Protein AF-0000000084584103 (afdb_homodimer)

Structure (mmCIF, N/CA/C/O backbone):
data_AF-0000000084584103-model_v1
#
loop_
_entity.id
_entity.type
_entity.pdbx_description
1 polymer 'YCII-related domain-containing protein'
#
loop_
_atom_site.group_PDB
_atom_site.id
_atom_site.type_symbol
_atom_site.label_atom_id
_atom_site.label_alt_id
_atom_site.label_comp_id
_atom_site.label_asym_id
_atom_site.label_entity_id
_atom_site.label_seq_id
_atom_site.pdbx_PDB_ins_code
_atom_site.Cartn_x
_atom_site.Cartn_y
_atom_site.Cartn_z
_atom_site.occupancy
_atom_site.B_iso_or_equiv
_atom_site.auth_seq_id
_atom_site.auth_comp_id
_atom_site.auth_asym_id
_atom_site.auth_atom_id
_atom_site.pdbx_PDB_model_num
ATOM 1 N N . MET A 1 1 ? -16.125 -0.244 -9.922 1 94.19 1 MET A N 1
ATOM 2 C CA . MET A 1 1 ? -14.789 -0.778 -9.703 1 94.19 1 MET A CA 1
ATOM 3 C C . MET A 1 1 ? -14.164 -0.176 -8.445 1 94.19 1 MET A C 1
ATOM 5 O O . MET A 1 1 ? -14.25 1.032 -8.227 1 94.19 1 MET A O 1
ATOM 9 N N . LYS A 1 2 ? -13.734 -1.094 -7.594 1 98.5 2 LYS A N 1
ATOM 10 C CA . LYS A 1 2 ? -13.102 -0.714 -6.332 1 98.5 2 LYS A CA 1
ATOM 11 C C . LYS A 1 2 ? -11.617 -1.068 -6.336 1 98.5 2 LYS A C 1
ATOM 13 O O . LYS A 1 2 ? -11.164 -1.838 -7.184 1 98.5 2 LYS A O 1
ATOM 18 N N . TYR A 1 3 ? -10.859 -0.399 -5.43 1 98.94 3 TYR A N 1
ATOM 19 C CA . TYR A 1 3 ? -9.438 -0.671 -5.277 1 98.94 3 TYR A CA 1
ATOM 20 C C . TYR A 1 3 ? -9.148 -1.363 -3.951 1 98.94 3 TYR A C 1
ATOM 22 O O . TYR A 1 3 ? -9.75 -1.026 -2.928 1 98.94 3 TYR A O 1
ATOM 30 N N . PHE A 1 4 ? -8.273 -2.303 -3.961 1 98.94 4 PHE A N 1
ATOM 31 C CA . PHE A 1 4 ? -7.879 -3.061 -2.779 1 98.94 4 PHE A CA 1
ATOM 32 C C . PHE A 1 4 ? -6.359 -3.145 -2.672 1 98.94 4 PHE A C 1
ATOM 34 O O . PHE A 1 4 ? -5.695 -3.639 -3.584 1 98.94 4 PHE A O 1
ATOM 41 N N . ALA A 1 5 ? -5.824 -2.621 -1.588 1 98.94 5 ALA A N 1
ATOM 42 C CA . ALA A 1 5 ? -4.391 -2.682 -1.312 1 98.94 5 ALA A CA 1
ATOM 43 C C . ALA A 1 5 ? -4.023 -3.98 -0.601 1 98.94 5 ALA A C 1
ATOM 45 O O . ALA A 1 5 ? -4.492 -4.242 0.51 1 98.94 5 ALA A O 1
ATOM 46 N N . ALA A 1 6 ? -3.217 -4.766 -1.269 1 98.94 6 ALA A N 1
ATOM 47 C CA . ALA A 1 6 ? -2.717 -6.02 -0.711 1 98.94 6 ALA A CA 1
ATOM 48 C C . ALA A 1 6 ? -1.245 -5.898 -0.324 1 98.94 6 ALA A C 1
ATOM 50 O O . ALA A 1 6 ? -0.372 -5.836 -1.192 1 98.94 6 ALA A O 1
ATOM 51 N N . PHE A 1 7 ? -1.042 -5.785 0.941 1 98.88 7 PHE A N 1
ATOM 52 C CA . PHE A 1 7 ? 0.317 -5.891 1.459 1 98.88 7 PHE A CA 1
ATOM 53 C C . PHE A 1 7 ? 0.715 -7.352 1.638 1 98.88 7 PHE A C 1
ATOM 55 O O . PHE A 1 7 ? 0.143 -8.062 2.469 1 98.88 7 PHE A O 1
ATOM 62 N N . LEU A 1 8 ? 1.632 -7.82 0.82 1 98.88 8 LEU A N 1
ATOM 63 C CA . LEU A 1 8 ? 2.156 -9.18 0.913 1 98.88 8 LEU A CA 1
ATOM 64 C C . LEU A 1 8 ? 3.412 -9.219 1.777 1 98.88 8 LEU A C 1
ATOM 66 O O . LEU A 1 8 ? 4.504 -8.883 1.312 1 98.88 8 LEU A O 1
ATOM 70 N N . LYS A 1 9 ? 3.27 -9.656 2.963 1 98.88 9 LYS A N 1
ATOM 71 C CA . LYS A 1 9 ? 4.34 -9.578 3.953 1 98.88 9 LYS A CA 1
ATOM 72 C C . LYS A 1 9 ? 5.223 -10.82 3.9 1 98.88 9 LYS A C 1
ATOM 74 O O . LYS A 1 9 ? 4.719 -11.945 3.842 1 98.88 9 LYS A O 1
ATOM 79 N N . MET A 1 10 ? 6.504 -10.594 4.012 1 98.94 10 MET A N 1
ATOM 80 C CA . MET A 1 10 ? 7.465 -11.695 3.955 1 98.94 10 MET A CA 1
ATOM 81 C C . MET A 1 10 ? 7.32 -12.602 5.172 1 98.94 10 MET A C 1
ATOM 83 O O . MET A 1 10 ? 7.305 -12.133 6.309 1 98.94 10 MET A O 1
ATOM 87 N N . GLU A 1 11 ? 7.164 -13.906 4.898 1 98.88 11 GLU A N 1
ATOM 88 C CA . GLU A 1 11 ? 7.082 -14.906 5.957 1 98.88 11 GLU A CA 1
ATOM 89 C C . GLU A 1 11 ? 8.242 -15.891 5.879 1 98.88 11 GLU A C 1
ATOM 91 O O . GLU A 1 11 ? 8.844 -16.234 6.898 1 98.88 11 GLU A O 1
ATOM 96 N N . LYS A 1 12 ? 8.531 -16.422 4.672 1 98.81 12 LYS A N 1
ATOM 97 C CA . LYS A 1 12 ? 9.57 -17.422 4.457 1 98.81 12 LYS A CA 1
ATOM 98 C C . LYS A 1 12 ? 10.57 -16.969 3.398 1 98.81 12 LYS A C 1
ATOM 100 O O . LYS A 1 12 ? 10.539 -17.438 2.264 1 98.81 12 LYS A O 1
ATOM 105 N N . PRO A 1 13 ? 11.414 -16.062 3.838 1 98.5 13 PRO A N 1
ATOM 106 C CA . PRO A 1 13 ? 12.359 -15.508 2.867 1 98.5 13 PRO A CA 1
ATOM 107 C C . PRO A 1 13 ? 13.148 -16.594 2.127 1 98.5 13 PRO A C 1
ATOM 109 O O . PRO A 1 13 ? 13.547 -16.391 0.975 1 98.5 13 PRO A O 1
ATOM 112 N N . GLU A 1 14 ? 13.336 -17.719 2.703 1 98.44 14 GLU A N 1
ATOM 113 C CA . GLU A 1 14 ? 14.141 -18.797 2.119 1 98.44 14 GLU A CA 1
ATOM 114 C C . GLU A 1 14 ? 13.438 -19.406 0.91 1 98.44 14 GLU A C 1
ATOM 116 O O . GLU A 1 14 ? 14.078 -20.047 0.076 1 98.44 14 GLU A O 1
ATOM 121 N N . LEU A 1 15 ? 12.18 -19.234 0.76 1 98.69 15 LEU A N 1
ATOM 122 C CA . LEU A 1 15 ? 11.398 -19.812 -0.333 1 98.69 15 LEU A CA 1
ATOM 123 C C . LEU A 1 15 ? 11.094 -18.766 -1.392 1 98.69 15 LEU A C 1
ATOM 125 O O . LEU A 1 15 ? 10.547 -19.078 -2.453 1 98.69 15 LEU A O 1
ATOM 129 N N . ASN A 1 16 ? 11.422 -17.562 -1.151 1 98.75 16 ASN A N 1
ATOM 130 C CA . ASN A 1 16 ? 11.031 -16.438 -2.01 1 98.75 16 ASN A CA 1
ATOM 131 C C . ASN A 1 16 ? 11.508 -16.641 -3.445 1 98.75 16 ASN A C 1
ATOM 133 O O . ASN A 1 16 ? 10.727 -16.531 -4.387 1 98.75 16 ASN A O 1
ATOM 137 N N . GLN A 1 17 ? 12.797 -17.016 -3.576 1 98.44 17 GLN A N 1
ATOM 138 C CA . GLN A 1 17 ? 13.367 -17.188 -4.914 1 98.44 17 GLN A CA 1
ATOM 139 C C . GLN A 1 17 ? 12.719 -18.359 -5.641 1 98.44 17 GLN A C 1
ATOM 141 O O . GLN A 1 17 ? 12.516 -18.312 -6.855 1 98.44 17 GLN A O 1
ATOM 146 N N . GLN A 1 18 ? 12.406 -19.344 -4.961 1 98.75 18 GLN A N 1
ATOM 147 C CA . GLN A 1 18 ? 11.844 -20.562 -5.535 1 98.75 18 GLN A CA 1
ATOM 148 C C . GLN A 1 18 ? 10.539 -20.281 -6.27 1 98.75 18 GLN A C 1
ATOM 150 O O . GLN A 1 18 ? 10.266 -20.875 -7.316 1 98.75 18 GLN A O 1
ATOM 155 N N . TYR A 1 19 ? 9.719 -19.375 -5.781 1 98.81 19 TYR A N 1
ATOM 156 C CA . TYR A 1 19 ? 8.375 -19.188 -6.32 1 98.81 19 TYR A CA 1
ATOM 157 C C . TYR A 1 19 ? 8.25 -17.828 -7.004 1 98.81 19 TYR A C 1
ATOM 159 O O . TYR A 1 19 ? 7.152 -17.422 -7.395 1 98.81 19 TYR A O 1
ATOM 167 N N . ARG A 1 20 ? 9.328 -17.188 -7.121 1 98.69 20 ARG A N 1
ATOM 168 C CA . ARG A 1 20 ? 9.32 -15.812 -7.609 1 98.69 20 ARG A CA 1
ATOM 169 C C . ARG A 1 20 ? 8.773 -15.742 -9.031 1 98.69 20 ARG A C 1
ATOM 171 O O . ARG A 1 20 ? 7.891 -14.938 -9.328 1 98.69 20 ARG A O 1
ATOM 178 N N . GLN A 1 21 ? 9.312 -16.594 -9.93 1 98.81 21 GLN A N 1
ATOM 179 C CA . GLN A 1 21 ? 8.883 -16.531 -11.32 1 98.81 21 GLN A CA 1
ATOM 180 C C . GLN A 1 21 ? 7.391 -16.828 -11.453 1 98.81 21 GLN A C 1
ATOM 182 O O . GLN A 1 21 ? 6.68 -16.156 -12.203 1 98.81 21 GLN A O 1
ATOM 187 N N . ALA A 1 22 ? 6.863 -17.797 -10.727 1 98.88 22 ALA A N 1
ATOM 188 C CA . ALA A 1 22 ? 5.441 -18.125 -10.742 1 98.88 22 ALA A CA 1
ATOM 189 C C . ALA A 1 22 ? 4.605 -16.953 -10.242 1 98.88 22 ALA A C 1
ATOM 191 O O . ALA A 1 22 ? 3.545 -16.656 -10.797 1 98.88 22 ALA A O 1
ATOM 192 N N . HIS A 1 23 ? 5.059 -16.328 -9.172 1 98.88 23 HIS A N 1
ATOM 193 C CA . HIS A 1 23 ? 4.418 -15.125 -8.633 1 98.88 23 HIS A CA 1
ATOM 194 C C . HIS A 1 23 ? 4.367 -14.016 -9.672 1 98.88 23 HIS A C 1
ATOM 196 O O . HIS A 1 23 ? 3.309 -13.414 -9.898 1 98.88 23 HIS A O 1
ATOM 202 N N . LEU A 1 24 ? 5.461 -13.781 -10.305 1 98.81 24 LEU A N 1
ATOM 203 C CA . LEU A 1 24 ? 5.543 -12.711 -11.289 1 98.81 24 LEU A CA 1
ATOM 204 C C . LEU A 1 24 ? 4.656 -13.008 -12.492 1 98.81 24 LEU A C 1
ATOM 206 O O . LEU A 1 24 ? 3.979 -12.109 -13.008 1 98.81 24 LEU A O 1
ATOM 210 N N . ASP A 1 25 ? 4.676 -14.242 -12.992 1 98.88 25 ASP A N 1
ATOM 211 C CA . ASP A 1 25 ? 3.824 -14.641 -14.109 1 98.88 25 ASP A CA 1
ATOM 212 C C . ASP A 1 25 ? 2.346 -14.477 -13.758 1 98.88 25 ASP A C 1
ATOM 214 O O . ASP A 1 25 ? 1.557 -14.008 -14.586 1 98.88 25 ASP A O 1
ATOM 218 N N . PHE A 1 26 ? 2.051 -14.883 -12.539 1 98.94 26 PHE A N 1
ATOM 219 C CA . PHE A 1 26 ? 0.685 -14.766 -12.039 1 98.94 26 PHE A CA 1
ATOM 220 C C . PHE A 1 26 ? 0.225 -13.312 -12.062 1 98.94 26 PHE A C 1
ATOM 222 O O . PHE A 1 26 ? -0.839 -13 -12.594 1 98.94 26 PHE A O 1
ATOM 229 N N . LEU A 1 27 ? 1.024 -12.391 -11.547 1 98.88 27 LEU A N 1
ATOM 230 C CA . LEU A 1 27 ? 0.669 -10.977 -11.469 1 98.88 27 LEU A CA 1
ATOM 231 C C . LEU A 1 27 ? 0.629 -10.352 -12.867 1 98.88 27 LEU A C 1
ATOM 233 O O . LEU A 1 27 ? -0.204 -9.484 -13.141 1 98.88 27 LEU A O 1
ATOM 237 N N . ALA A 1 28 ? 1.554 -10.828 -13.75 1 98.81 28 ALA A N 1
ATOM 238 C CA . ALA A 1 28 ? 1.546 -10.336 -15.125 1 98.81 28 ALA A CA 1
ATOM 239 C C . ALA A 1 28 ? 0.243 -10.695 -15.836 1 98.81 28 ALA A C 1
ATOM 241 O O . ALA A 1 28 ? -0.32 -9.875 -16.562 1 98.81 28 ALA A O 1
ATOM 242 N N . ASP A 1 29 ? -0.175 -11.883 -15.656 1 98.81 29 ASP A N 1
ATOM 243 C CA . ASP A 1 29 ? -1.434 -12.336 -16.234 1 98.81 29 ASP A CA 1
ATOM 244 C C . ASP A 1 29 ? -2.604 -11.484 -15.75 1 98.81 29 ASP A C 1
ATOM 246 O O . ASP A 1 29 ? -3.441 -11.055 -16.547 1 98.81 29 ASP A O 1
ATOM 250 N N . LEU A 1 30 ? -2.734 -11.266 -14.43 1 98.81 30 LEU A N 1
ATOM 251 C CA . LEU A 1 30 ? -3.801 -10.453 -13.852 1 98.81 30 LEU A CA 1
ATOM 252 C C . LEU A 1 30 ? -3.74 -9.023 -14.367 1 98.81 30 LEU A C 1
ATOM 254 O O . LEU A 1 30 ? -4.777 -8.391 -14.578 1 98.81 30 LEU A O 1
ATOM 258 N N . ASP A 1 31 ? -2.492 -8.5 -14.461 1 98.56 31 ASP A N 1
ATOM 259 C CA . ASP A 1 31 ? -2.291 -7.16 -15.016 1 98.56 31 ASP A CA 1
ATOM 260 C C . ASP A 1 31 ? -2.861 -7.062 -16.438 1 98.56 31 ASP A C 1
ATOM 262 O O . ASP A 1 31 ? -3.607 -6.129 -16.734 1 98.56 31 ASP A O 1
ATOM 266 N N . GLU A 1 32 ? -2.572 -8.016 -17.25 1 98.5 32 GLU A N 1
ATOM 267 C CA . GLU A 1 32 ? -3.049 -8.07 -18.641 1 98.5 32 GLU A CA 1
ATOM 268 C C . GLU A 1 32 ? -4.574 -8.125 -18.688 1 98.5 32 GLU A C 1
ATOM 270 O O . GLU A 1 32 ? -5.191 -7.543 -19.578 1 98.5 32 GLU A O 1
ATOM 275 N N . LYS A 1 33 ? -5.141 -8.766 -17.734 1 98.56 33 LYS A N 1
ATOM 276 C CA . LYS A 1 33 ? -6.586 -8.953 -17.703 1 98.56 33 LYS A CA 1
ATOM 277 C C . LYS A 1 33 ? -7.285 -7.746 -17.078 1 98.56 33 LYS A C 1
ATOM 279 O O . LYS A 1 33 ? -8.516 -7.691 -17.031 1 98.56 33 LYS A O 1
ATOM 284 N N . GLY A 1 34 ? -6.512 -6.844 -16.516 1 98.44 34 GLY A N 1
ATOM 285 C CA . GLY A 1 34 ? -7.082 -5.59 -16.047 1 98.44 34 GLY A CA 1
ATOM 286 C C . GLY A 1 34 ? -7.441 -5.613 -14.57 1 98.44 34 GLY A C 1
ATOM 287 O O . GLY A 1 34 ? -8.188 -4.754 -14.102 1 98.44 34 GLY A O 1
ATOM 288 N N . PHE A 1 35 ? -6.906 -6.543 -13.781 1 98.81 35 PHE A N 1
ATOM 289 C CA . PHE A 1 35 ? -7.285 -6.684 -12.375 1 98.81 35 PHE A CA 1
ATOM 290 C C . PHE A 1 35 ? -6.297 -5.949 -11.477 1 98.81 35 PHE A C 1
ATOM 292 O O . PHE A 1 35 ? -6.504 -5.859 -10.266 1 98.81 35 PHE A O 1
ATOM 299 N N . ILE A 1 36 ? -5.242 -5.387 -12.078 1 98.81 36 ILE A N 1
ATOM 300 C CA . ILE A 1 36 ? -4.215 -4.75 -11.258 1 98.81 36 ILE A CA 1
ATOM 301 C C . ILE A 1 36 ? -4.113 -3.27 -11.617 1 98.81 36 ILE A C 1
ATOM 303 O O . ILE A 1 36 ? -3.936 -2.918 -12.789 1 98.81 36 ILE A O 1
ATOM 307 N N . PHE A 1 37 ? -4.281 -2.432 -10.555 1 98.75 37 PHE A N 1
ATOM 308 C CA . PHE A 1 37 ? -4.035 -1.002 -10.711 1 98.75 37 PHE A CA 1
ATOM 309 C C . PHE A 1 37 ? -2.541 -0.708 -10.727 1 98.75 37 PHE A C 1
ATOM 311 O O . PHE A 1 37 ? -2.059 0.03 -11.594 1 98.75 37 PHE A O 1
ATOM 318 N N . ALA A 1 38 ? -1.793 -1.325 -9.82 1 98.75 38 ALA A N 1
ATOM 319 C CA . ALA A 1 38 ? -0.341 -1.2 -9.719 1 98.75 38 ALA A CA 1
ATOM 320 C C . ALA A 1 38 ? 0.245 -2.314 -8.852 1 98.75 38 ALA A C 1
ATOM 322 O O . ALA A 1 38 ? -0.46 -2.912 -8.039 1 98.75 38 ALA A O 1
ATOM 323 N N . ARG A 1 39 ? 1.485 -2.619 -9.039 1 98.88 39 ARG A N 1
ATOM 324 C CA . ARG A 1 39 ? 2.141 -3.695 -8.305 1 98.88 39 ARG A CA 1
ATOM 325 C C . ARG A 1 39 ? 3.646 -3.469 -8.227 1 98.88 39 ARG A C 1
ATOM 327 O O . ARG A 1 39 ? 4.219 -2.77 -9.07 1 98.88 39 ARG A O 1
ATOM 334 N N . GLY A 1 40 ? 4.227 -4.102 -7.223 1 98.81 40 GLY A N 1
ATOM 335 C CA . GLY A 1 40 ? 5.672 -4.031 -7.094 1 98.81 40 GLY A CA 1
ATOM 336 C C . GLY A 1 40 ? 6.18 -4.555 -5.762 1 98.81 40 GLY A C 1
ATOM 337 O O . GLY A 1 40 ? 5.414 -4.672 -4.801 1 98.81 40 GLY A O 1
ATOM 338 N N . ALA A 1 41 ? 7.473 -4.797 -5.707 1 98.81 41 ALA A N 1
ATOM 339 C CA . ALA A 1 41 ? 8.133 -5.281 -4.496 1 98.81 41 ALA A CA 1
ATOM 340 C C . ALA A 1 41 ? 8.672 -4.121 -3.664 1 98.81 41 ALA A C 1
ATOM 342 O O . ALA A 1 41 ? 8.953 -3.047 -4.199 1 98.81 41 ALA A O 1
ATOM 343 N N . PHE A 1 42 ? 8.797 -4.402 -2.33 1 98.81 42 PHE A N 1
ATOM 344 C CA . PHE A 1 42 ? 9.539 -3.471 -1.489 1 98.81 42 PHE A CA 1
ATOM 345 C C . PHE A 1 42 ? 11.039 -3.717 -1.599 1 98.81 42 PHE A C 1
ATOM 347 O O . PHE A 1 42 ? 11.492 -4.863 -1.553 1 98.81 42 PHE A O 1
ATOM 354 N N . ALA A 1 43 ? 11.852 -2.703 -1.674 1 98.56 43 ALA A N 1
ATOM 355 C CA . ALA A 1 43 ? 13.297 -2.791 -1.866 1 98.56 43 ALA A CA 1
ATOM 356 C C . ALA A 1 43 ? 13.977 -3.393 -0.64 1 98.56 43 ALA A C 1
ATOM 358 O O . ALA A 1 43 ? 15.07 -3.965 -0.744 1 98.56 43 ALA A O 1
ATOM 359 N N . ASP A 1 44 ? 13.328 -3.318 0.485 1 98.44 44 ASP A N 1
ATOM 360 C CA . ASP A 1 44 ? 13.945 -3.738 1.738 1 98.44 44 ASP A CA 1
ATOM 361 C C . ASP A 1 44 ? 13.656 -5.207 2.029 1 98.44 44 ASP A C 1
ATOM 363 O O . ASP A 1 44 ? 14.023 -5.723 3.088 1 98.44 44 ASP A O 1
ATOM 367 N N . GLY A 1 45 ? 12.953 -5.824 1.192 1 98.12 45 GLY A N 1
ATOM 368 C CA . GLY A 1 45 ? 12.719 -7.254 1.343 1 98.12 45 GLY A CA 1
ATOM 369 C C . GLY A 1 45 ? 11.555 -7.57 2.258 1 98.12 45 GLY A C 1
ATOM 370 O O . GLY A 1 45 ? 11.266 -8.742 2.527 1 98.12 45 GLY A O 1
ATOM 371 N N . ALA A 1 46 ? 10.805 -6.602 2.691 1 98.56 46 ALA A N 1
ATOM 372 C CA . ALA A 1 46 ? 9.727 -6.801 3.656 1 98.56 46 ALA A CA 1
ATOM 373 C C . ALA A 1 46 ? 8.508 -7.43 2.992 1 98.56 46 ALA A C 1
ATOM 375 O O . ALA A 1 46 ? 7.57 -7.863 3.674 1 98.56 46 ALA A O 1
ATOM 376 N N . GLY A 1 47 ? 8.5 -7.512 1.663 1 98.69 47 GLY A N 1
ATOM 377 C CA . GLY A 1 47 ? 7.363 -7.98 0.884 1 98.69 47 GLY A CA 1
ATOM 378 C C . GLY A 1 47 ? 7.07 -7.113 -0.325 1 98.69 47 GLY A C 1
ATOM 379 O O . GLY A 1 47 ? 7.973 -6.805 -1.107 1 98.69 47 GLY A O 1
ATOM 380 N N . GLY A 1 48 ? 5.75 -6.852 -0.474 1 98.88 48 GLY A N 1
ATOM 381 C CA . GLY A 1 48 ? 5.336 -6.035 -1.604 1 98.88 48 GLY A CA 1
ATOM 382 C C . GLY A 1 48 ? 3.898 -5.559 -1.505 1 98.88 48 GLY A C 1
ATOM 383 O O . GLY A 1 48 ? 3.211 -5.848 -0.524 1 98.88 48 GLY A O 1
ATOM 384 N N . LEU A 1 49 ? 3.607 -4.723 -2.412 1 98.94 49 LEU A N 1
ATOM 385 C CA . LEU A 1 49 ? 2.285 -4.121 -2.518 1 98.94 49 LEU A CA 1
ATOM 386 C C . LEU A 1 49 ? 1.683 -4.367 -3.896 1 98.94 49 LEU A C 1
ATOM 388 O O . LEU A 1 49 ? 2.318 -4.082 -4.914 1 98.94 49 LEU A O 1
ATOM 392 N N . VAL A 1 50 ? 0.581 -4.988 -3.893 1 98.94 50 VAL A N 1
ATOM 393 C CA . VAL A 1 50 ? -0.258 -5.125 -5.078 1 98.94 50 VAL A CA 1
ATOM 394 C C . VAL A 1 50 ? -1.591 -4.414 -4.855 1 98.94 50 VAL A C 1
ATOM 396 O O . VAL A 1 50 ? -2.256 -4.637 -3.84 1 98.94 50 VAL A O 1
ATOM 399 N N . ILE A 1 51 ? -1.95 -3.555 -5.719 1 98.94 51 ILE A N 1
ATOM 400 C CA . ILE A 1 51 ? -3.252 -2.9 -5.648 1 98.94 51 ILE A CA 1
ATOM 401 C C . ILE A 1 51 ? -4.172 -3.467 -6.727 1 98.94 51 ILE A C 1
ATOM 403 O O . ILE A 1 51 ? -3.938 -3.262 -7.922 1 98.94 51 ILE A O 1
ATOM 407 N N . TYR A 1 52 ? -5.168 -4.133 -6.242 1 98.94 52 TYR A N 1
ATOM 408 C CA . TYR A 1 52 ? -6.145 -4.742 -7.137 1 98.94 52 TYR A CA 1
ATOM 409 C C . TYR A 1 52 ? -7.254 -3.758 -7.488 1 98.94 52 TYR A C 1
ATOM 411 O O . TYR A 1 52 ? -7.574 -2.865 -6.703 1 98.94 52 TYR A O 1
ATOM 419 N N . GLN A 1 53 ? -7.785 -3.875 -8.688 1 98.75 53 GLN A N 1
ATOM 420 C CA . GLN A 1 53 ? -9.008 -3.188 -9.102 1 98.75 53 GLN A CA 1
ATOM 421 C C . GLN A 1 53 ? -10.086 -4.184 -9.516 1 98.75 53 GLN A C 1
ATOM 423 O O . GLN A 1 53 ? -9.961 -4.844 -10.555 1 98.75 53 GLN A O 1
ATOM 428 N N . THR A 1 54 ? -11.078 -4.453 -8.688 1 98.69 54 THR A N 1
ATOM 429 C CA . THR A 1 54 ? -12.141 -5.438 -8.867 1 98.69 54 THR A CA 1
ATOM 430 C C . THR A 1 54 ? -13.492 -4.867 -8.445 1 98.69 54 THR A C 1
ATOM 432 O O . THR A 1 54 ? -13.562 -3.752 -7.922 1 98.69 54 THR A O 1
ATOM 435 N N . GLU A 1 55 ? -14.539 -5.664 -8.664 1 98 55 GLU A N 1
ATOM 436 C CA . GLU A 1 55 ? -15.891 -5.191 -8.375 1 98 55 GLU A CA 1
ATOM 437 C C . GLU A 1 55 ? -16.156 -5.168 -6.867 1 98 55 GLU A C 1
ATOM 439 O O . GLU A 1 55 ? -16.906 -4.328 -6.375 1 98 55 GLU A O 1
ATOM 444 N N . ASP A 1 56 ? -15.562 -6.133 -6.176 1 98.06 56 ASP A N 1
ATOM 445 C CA . ASP A 1 56 ? -15.773 -6.191 -4.734 1 98.06 56 ASP A CA 1
ATOM 446 C C . ASP A 1 56 ? -14.594 -6.871 -4.031 1 98.06 56 ASP A C 1
ATOM 448 O O . ASP A 1 56 ? -13.648 -7.316 -4.688 1 98.06 56 ASP A O 1
ATOM 452 N N . GLU A 1 57 ? -14.68 -6.902 -2.732 1 98.25 57 GLU A N 1
ATOM 453 C CA . GLU A 1 57 ? -13.594 -7.441 -1.915 1 98.25 57 GLU A CA 1
ATOM 454 C C . GLU A 1 57 ? -13.43 -8.938 -2.135 1 98.25 57 GLU A C 1
ATOM 456 O O . GLU A 1 57 ? -12.312 -9.453 -2.117 1 98.25 57 GLU A O 1
ATOM 461 N N . ALA A 1 58 ? -14.57 -9.625 -2.275 1 98.56 58 ALA A N 1
ATOM 462 C CA . ALA A 1 58 ? -14.516 -11.07 -2.447 1 98.56 58 ALA A CA 1
ATOM 463 C C . ALA A 1 58 ? -13.664 -11.445 -3.658 1 98.56 58 ALA A C 1
ATOM 465 O O . ALA A 1 58 ? -12.844 -12.359 -3.584 1 98.56 58 ALA A O 1
ATOM 466 N N . GLU A 1 59 ? -13.836 -10.75 -4.73 1 98.69 59 GLU A N 1
ATOM 467 C CA . GLU A 1 59 ? -13.055 -11.016 -5.934 1 98.69 59 GLU A CA 1
ATOM 468 C C . GLU A 1 59 ? -11.578 -10.68 -5.719 1 98.69 59 GLU A C 1
ATOM 470 O O . GLU A 1 59 ? -10.703 -11.461 -6.09 1 98.69 59 GLU A O 1
ATOM 475 N N . ALA A 1 60 ? -11.242 -9.57 -5.105 1 98.88 60 ALA A N 1
ATOM 476 C CA . ALA A 1 60 ? -9.859 -9.188 -4.832 1 98.88 60 ALA A CA 1
ATOM 477 C C . ALA A 1 60 ? -9.164 -10.227 -3.959 1 98.88 60 ALA A C 1
ATOM 479 O O . ALA A 1 60 ? -8.031 -10.617 -4.238 1 98.88 60 ALA A O 1
ATOM 480 N N . ARG A 1 61 ? -9.883 -10.633 -2.908 1 98.81 61 ARG A N 1
ATOM 481 C CA . ARG A 1 61 ? -9.312 -11.617 -1.994 1 98.81 61 ARG A CA 1
ATOM 482 C C . ARG A 1 61 ? -9.055 -12.938 -2.705 1 98.81 61 ARG A C 1
ATOM 484 O O . ARG A 1 61 ? -8 -13.555 -2.527 1 98.81 61 ARG A O 1
ATOM 491 N N . ALA A 1 62 ? -10.055 -13.359 -3.498 1 98.75 62 ALA A N 1
ATOM 492 C CA . ALA A 1 62 ? -9.898 -14.609 -4.234 1 98.75 62 ALA A CA 1
ATOM 493 C C . ALA A 1 62 ? -8.672 -14.562 -5.141 1 98.75 62 ALA A C 1
ATOM 495 O O . ALA A 1 62 ? -7.875 -15.508 -5.172 1 98.75 62 ALA A O 1
ATOM 496 N N . LEU A 1 63 ? -8.531 -13.484 -5.855 1 98.88 63 LEU A N 1
ATOM 497 C CA . LEU A 1 63 ? -7.371 -13.328 -6.73 1 98.88 63 LEU A CA 1
ATOM 498 C C . LEU A 1 63 ? -6.078 -13.312 -5.918 1 98.88 63 LEU A C 1
ATOM 500 O O . LEU A 1 63 ? -5.133 -14.039 -6.242 1 98.88 63 LEU A O 1
ATOM 504 N N . ALA A 1 64 ? -5.996 -12.547 -4.852 1 98.88 64 ALA A N 1
ATOM 505 C CA . ALA A 1 64 ? -4.785 -12.414 -4.047 1 98.88 64 ALA A CA 1
ATOM 506 C C . ALA A 1 64 ? -4.359 -13.758 -3.471 1 98.88 64 ALA A C 1
ATOM 508 O O . ALA A 1 64 ? -3.17 -14.086 -3.439 1 98.88 64 ALA A O 1
ATOM 509 N N . GLU A 1 65 ? -5.336 -14.5 -3.037 1 98.75 65 GLU A N 1
ATOM 510 C CA . GLU A 1 65 ? -5.039 -15.742 -2.338 1 98.75 65 GLU A CA 1
ATOM 511 C C . GLU A 1 65 ? -4.57 -16.828 -3.309 1 98.75 65 GLU A C 1
ATOM 513 O O . GLU A 1 65 ? -4.023 -17.844 -2.891 1 98.75 65 GLU A O 1
ATOM 518 N N . GLU A 1 66 ? -4.758 -16.594 -4.562 1 98.81 66 GLU A N 1
ATOM 519 C CA . GLU A 1 66 ? -4.277 -17.531 -5.582 1 98.81 66 GLU A CA 1
ATOM 520 C C . GLU A 1 66 ? -2.812 -17.266 -5.922 1 98.81 66 GLU A C 1
ATOM 522 O O . GLU A 1 66 ? -2.186 -18.062 -6.633 1 98.81 66 GLU A O 1
ATOM 527 N N . ASP A 1 67 ? -2.238 -16.203 -5.406 1 98.94 67 ASP A N 1
ATOM 528 C CA . ASP A 1 67 ? -0.836 -15.891 -5.652 1 98.94 67 ASP A CA 1
ATOM 529 C C . ASP A 1 67 ? 0.076 -17.016 -5.168 1 98.94 67 ASP A C 1
ATOM 531 O O . ASP A 1 67 ? 0.003 -17.422 -4.008 1 98.94 67 ASP A O 1
ATOM 535 N N . PRO A 1 68 ? 0.944 -17.453 -6.039 1 98.94 68 PRO A N 1
ATOM 536 C CA . PRO A 1 68 ? 1.857 -18.531 -5.652 1 98.94 68 PRO A CA 1
ATOM 537 C C . PRO A 1 68 ? 2.58 -18.25 -4.336 1 98.94 68 PRO A C 1
ATOM 539 O O . PRO A 1 68 ? 2.861 -19.172 -3.57 1 98.94 68 PRO A O 1
ATOM 542 N N . TYR A 1 69 ? 2.893 -17 -3.965 1 98.94 69 TYR A N 1
ATOM 543 C CA . TYR A 1 69 ? 3.518 -16.672 -2.691 1 98.94 69 TYR A CA 1
ATOM 544 C C . TYR A 1 69 ? 2.582 -16.969 -1.526 1 98.94 69 TYR A C 1
ATOM 546 O O . TYR A 1 69 ? 3.027 -17.391 -0.456 1 98.94 69 TYR A O 1
ATOM 554 N N . LEU A 1 70 ? 1.33 -16.688 -1.778 1 98.94 70 LEU A N 1
ATOM 555 C CA . LEU A 1 70 ? 0.378 -16.938 -0.703 1 98.94 70 LEU A CA 1
ATOM 556 C C . LEU A 1 70 ? 0.07 -18.438 -0.593 1 98.94 70 LEU A C 1
ATOM 558 O O . LEU A 1 70 ? 0.061 -18.984 0.507 1 98.94 70 LEU A O 1
ATOM 562 N N . VAL A 1 71 ? -0.157 -19.094 -1.702 1 98.88 71 VAL A N 1
ATOM 563 C CA . VAL A 1 71 ? -0.506 -20.516 -1.768 1 98.88 71 VAL A CA 1
ATOM 564 C C . VAL A 1 71 ? 0.567 -21.344 -1.064 1 98.88 71 VAL A C 1
ATOM 566 O O . VAL A 1 71 ? 0.255 -22.312 -0.372 1 98.88 71 VAL A O 1
ATOM 569 N N . ASN A 1 72 ? 1.812 -20.891 -1.168 1 98.81 72 ASN A N 1
ATOM 570 C CA . ASN A 1 72 ? 2.918 -21.703 -0.652 1 98.81 72 ASN A CA 1
ATOM 571 C C . ASN A 1 72 ? 3.443 -21.141 0.668 1 98.81 72 ASN A C 1
ATOM 573 O O . ASN A 1 72 ? 4.484 -21.578 1.16 1 98.81 72 ASN A O 1
ATOM 577 N N . GLY A 1 73 ? 2.814 -20.141 1.208 1 98.75 73 GLY A N 1
ATOM 578 C CA . GLY A 1 73 ? 3.109 -19.625 2.533 1 98.75 73 GLY A CA 1
ATOM 579 C C . GLY A 1 73 ? 4.355 -18.766 2.568 1 98.75 73 GLY A C 1
ATOM 580 O O . GLY A 1 73 ? 4.961 -18.578 3.629 1 98.75 73 GLY A O 1
ATOM 581 N N . VAL A 1 74 ? 4.848 -18.281 1.453 1 98.88 74 VAL A N 1
ATOM 582 C CA . VAL A 1 74 ? 6.035 -17.438 1.38 1 98.88 74 VAL A CA 1
ATOM 583 C C . VAL A 1 74 ? 5.73 -16.062 1.975 1 98.88 74 VAL A C 1
ATOM 585 O O . VAL A 1 74 ? 6.582 -15.469 2.641 1 98.88 74 VAL A O 1
ATOM 588 N N . ARG A 1 75 ? 4.551 -15.586 1.688 1 98.88 75 ARG A N 1
ATOM 589 C CA . ARG A 1 75 ? 4.07 -14.305 2.182 1 98.88 75 ARG A CA 1
ATOM 590 C C . ARG A 1 75 ? 2.684 -14.438 2.803 1 98.88 75 ARG A C 1
ATOM 592 O O . ARG A 1 75 ? 1.947 -15.375 2.496 1 98.88 75 ARG A O 1
ATOM 599 N N . SER A 1 76 ? 2.357 -13.508 3.674 1 98.88 76 SER A N 1
ATOM 600 C CA . SER A 1 76 ? 1.002 -13.383 4.199 1 98.88 76 SER A CA 1
ATOM 601 C C . SER A 1 76 ? 0.303 -12.148 3.629 1 98.88 76 SER A C 1
ATOM 603 O O . SER A 1 76 ? 0.952 -11.266 3.072 1 98.88 76 SER A O 1
ATOM 605 N N . LEU A 1 77 ? -0.979 -12.18 3.715 1 98.88 77 LEU A N 1
ATOM 606 C CA . LEU A 1 77 ? -1.805 -11.164 3.07 1 98.88 77 LEU A CA 1
ATOM 607 C C . LEU A 1 77 ? -2.398 -10.211 4.102 1 98.88 77 LEU A C 1
ATOM 609 O O . LEU A 1 77 ? -2.986 -10.656 5.094 1 98.88 77 LEU A O 1
ATOM 613 N N . ASP A 1 78 ? -2.209 -8.969 3.963 1 98.81 78 ASP A N 1
ATOM 614 C CA . ASP A 1 78 ? -2.945 -7.887 4.609 1 98.81 78 ASP A CA 1
ATOM 615 C C . ASP A 1 78 ? -3.701 -7.047 3.586 1 98.81 78 ASP A C 1
ATOM 617 O O . ASP A 1 78 ? -3.1 -6.242 2.871 1 98.81 78 ASP A O 1
ATOM 621 N N . LEU A 1 79 ? -5.008 -7.328 3.465 1 98.88 79 LEU A N 1
ATOM 622 C CA . LEU A 1 79 ? -5.84 -6.77 2.404 1 98.88 79 LEU A CA 1
ATOM 623 C C . LEU A 1 79 ? -6.773 -5.695 2.957 1 98.88 79 LEU A C 1
ATOM 625 O O . LEU A 1 79 ? -7.449 -5.918 3.963 1 98.88 79 LEU A O 1
ATOM 629 N N . HIS A 1 80 ? -6.801 -4.516 2.338 1 98.88 80 HIS A N 1
ATOM 630 C CA . HIS A 1 80 ? -7.688 -3.422 2.705 1 98.88 80 HIS A CA 1
ATOM 631 C C . HIS A 1 80 ? -8.406 -2.857 1.482 1 98.88 80 HIS A C 1
ATOM 633 O O . HIS A 1 80 ? -7.777 -2.613 0.448 1 98.88 80 HIS A O 1
ATOM 639 N N . GLU A 1 81 ? -9.719 -2.699 1.635 1 98.94 81 GLU A N 1
ATOM 640 C CA . GLU A 1 81 ? -10.344 -1.813 0.659 1 98.94 81 GLU A CA 1
ATOM 641 C C . GLU A 1 81 ? -9.773 -0.401 0.746 1 98.94 81 GLU A C 1
ATOM 643 O O . GLU A 1 81 ? -9.648 0.158 1.837 1 98.94 81 GLU A O 1
ATOM 648 N N . TRP A 1 82 ? -9.367 0.09 -0.367 1 98.88 82 TRP A N 1
ATOM 649 C CA . TRP A 1 82 ? -8.672 1.374 -0.443 1 98.88 82 TRP A CA 1
ATOM 650 C C . TRP A 1 82 ? -9.523 2.404 -1.183 1 98.88 82 TRP A C 1
ATOM 652 O O . TRP A 1 82 ? -9.867 2.207 -2.35 1 98.88 82 TRP A O 1
ATOM 662 N N . ASN A 1 83 ? -10.016 3.465 -0.498 1 98.69 83 ASN A N 1
ATOM 663 C CA . ASN A 1 83 ? -10.758 4.562 -1.111 1 98.69 83 ASN A CA 1
ATOM 664 C C . ASN A 1 83 ? -9.82 5.562 -1.785 1 98.69 83 ASN A C 1
ATOM 666 O O . ASN A 1 83 ? -9.5 6.602 -1.209 1 98.69 83 ASN A O 1
ATOM 670 N N . LYS A 1 84 ? -9.445 5.238 -2.998 1 98 84 LYS A N 1
ATOM 671 C CA . LYS A 1 84 ? -8.516 6.055 -3.773 1 98 84 LYS A CA 1
ATOM 672 C C . LYS A 1 84 ? -9.117 7.422 -4.09 1 98 84 LYS A C 1
ATOM 674 O O . LYS A 1 84 ? -10.25 7.512 -4.574 1 98 84 LYS A O 1
ATOM 679 N N . MET A 1 85 ? -8.352 8.43 -3.783 1 95.75 85 MET A N 1
ATOM 680 C CA . MET A 1 85 ? -8.797 9.805 -3.998 1 95.75 85 MET A CA 1
ATOM 681 C C . MET A 1 85 ? -8.117 10.414 -5.223 1 95.75 85 MET A C 1
ATOM 683 O O . MET A 1 85 ? -6.98 10.062 -5.543 1 95.75 85 MET A O 1
ATOM 687 N N . MET B 1 1 ? 13.008 9.328 -10.664 1 94.12 1 MET B N 1
ATOM 688 C CA . MET B 1 1 ? 11.875 9.375 -9.75 1 94.12 1 MET B CA 1
ATOM 689 C C . MET B 1 1 ? 11.547 7.98 -9.211 1 94.12 1 MET B C 1
ATOM 691 O O . MET B 1 1 ? 11.539 7.008 -9.969 1 94.12 1 MET B O 1
ATOM 695 N N . LYS B 1 2 ? 11.508 7.941 -7.91 1 98.5 2 LYS B N 1
ATOM 696 C CA . LYS B 1 2 ? 11.211 6.695 -7.211 1 98.5 2 LYS B CA 1
ATOM 697 C C . LYS B 1 2 ? 9.836 6.754 -6.543 1 98.5 2 LYS B C 1
ATOM 699 O O . LYS B 1 2 ? 9.258 7.832 -6.402 1 98.5 2 LYS B O 1
ATOM 704 N N . TYR B 1 3 ? 9.289 5.531 -6.234 1 98.94 3 TYR B N 1
ATOM 705 C CA . TYR B 1 3 ? 8.008 5.43 -5.543 1 98.94 3 TYR B CA 1
ATOM 706 C C . TYR B 1 3 ? 8.195 4.91 -4.121 1 98.94 3 TYR B C 1
ATOM 708 O O . TYR B 1 3 ? 9.008 4.016 -3.885 1 98.94 3 TYR B O 1
ATOM 716 N N . PHE B 1 4 ? 7.477 5.461 -3.205 1 98.94 4 PHE B N 1
ATOM 717 C CA . PHE B 1 4 ? 7.523 5.074 -1.799 1 98.94 4 PHE B CA 1
ATOM 718 C C . PHE B 1 4 ? 6.117 4.863 -1.249 1 98.94 4 PHE B C 1
ATOM 720 O O . PHE B 1 4 ? 5.293 5.777 -1.277 1 98.94 4 PHE B O 1
ATOM 727 N N . ALA B 1 5 ? 5.852 3.639 -0.802 1 98.94 5 ALA B N 1
ATOM 728 C CA . ALA B 1 5 ? 4.57 3.295 -0.188 1 98.94 5 ALA B CA 1
ATOM 729 C C . ALA B 1 5 ? 4.578 3.611 1.305 1 98.94 5 ALA B C 1
ATOM 731 O O . ALA B 1 5 ? 5.371 3.045 2.062 1 98.94 5 ALA B O 1
ATOM 732 N N . ALA B 1 6 ? 3.707 4.535 1.678 1 98.94 6 ALA B N 1
ATOM 733 C CA . ALA B 1 6 ? 3.545 4.914 3.078 1 98.94 6 ALA B CA 1
ATOM 734 C C . ALA B 1 6 ? 2.236 4.371 3.645 1 98.94 6 ALA B C 1
ATOM 736 O O . ALA B 1 6 ? 1.154 4.852 3.297 1 98.94 6 ALA B O 1
ATOM 737 N N . PHE B 1 7 ? 2.367 3.35 4.426 1 98.88 7 PHE B N 1
ATOM 738 C CA . PHE B 1 7 ? 1.23 2.8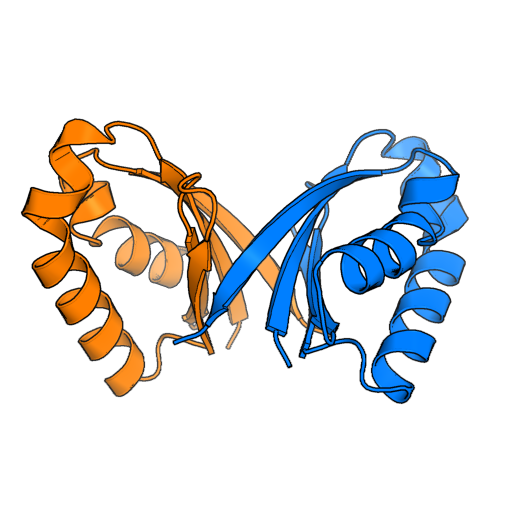95 5.215 1 98.88 7 PHE B CA 1
ATOM 739 C C . PHE B 1 7 ? 1.099 3.713 6.492 1 98.88 7 PHE B C 1
ATOM 741 O O . PHE B 1 7 ? 1.972 3.66 7.363 1 98.88 7 PHE B O 1
ATOM 748 N N . LEU B 1 8 ? 0.061 4.516 6.578 1 98.88 8 LEU B N 1
ATOM 749 C CA . LEU B 1 8 ? -0.24 5.297 7.77 1 98.88 8 LEU B CA 1
ATOM 750 C C . LEU B 1 8 ? -1.187 4.539 8.695 1 98.88 8 LEU B C 1
ATOM 752 O O . LEU B 1 8 ? -2.398 4.523 8.469 1 98.88 8 LEU B O 1
ATOM 756 N N . LYS B 1 9 ? -0.659 3.98 9.711 1 98.88 9 LYS B N 1
ATOM 757 C CA . LYS B 1 9 ? -1.414 3.082 10.578 1 98.88 9 LYS B CA 1
ATOM 758 C C . LYS B 1 9 ? -2.121 3.855 11.688 1 98.88 9 LYS B C 1
ATOM 760 O O . LYS B 1 9 ? -1.525 4.727 12.328 1 98.88 9 LYS B O 1
ATOM 765 N N . MET B 1 10 ? -3.328 3.447 11.953 1 98.94 10 MET B N 1
ATOM 766 C CA . MET B 1 10 ? -4.121 4.113 12.977 1 98.94 10 MET B CA 1
ATOM 767 C C . MET B 1 10 ? -3.535 3.871 14.367 1 98.94 10 MET B C 1
ATOM 769 O O . MET B 1 10 ? -3.254 2.73 14.734 1 98.94 10 MET B O 1
ATOM 773 N N . GLU B 1 11 ? -3.316 4.973 15.094 1 98.88 11 GLU B N 1
ATOM 774 C CA . GLU B 1 11 ? -2.816 4.898 16.469 1 98.88 11 GLU B CA 1
ATOM 775 C C . GLU B 1 11 ? -3.828 5.477 17.453 1 98.88 11 GLU B C 1
ATOM 777 O O . GLU B 1 11 ? -4.066 4.898 18.516 1 98.88 11 GLU B O 1
ATOM 782 N N . LYS B 1 12 ? -4.363 6.684 17.156 1 98.81 12 LYS B N 1
ATOM 783 C CA . LYS B 1 12 ? -5.289 7.391 18.031 1 98.81 12 LYS B CA 1
ATOM 784 C C . LYS B 1 12 ? -6.59 7.719 17.312 1 98.81 12 LYS B C 1
ATOM 786 O O . LYS B 1 12 ? -6.828 8.867 16.938 1 98.81 12 LYS B O 1
ATOM 791 N N . PRO B 1 13 ? -7.391 6.688 17.188 1 98.5 13 PRO B N 1
ATOM 792 C CA . PRO B 1 13 ? -8.633 6.891 16.438 1 98.5 13 P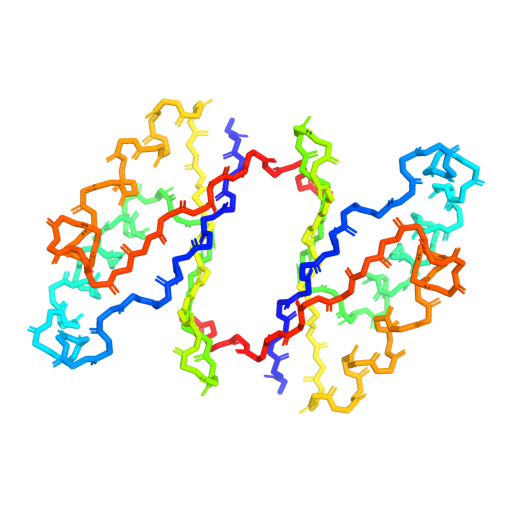RO B CA 1
ATOM 793 C C . PRO B 1 13 ? -9.461 8.062 16.969 1 98.5 13 PRO B C 1
ATOM 795 O O . PRO B 1 13 ? -10.18 8.711 16.203 1 98.5 13 PRO B O 1
ATOM 798 N N . GLU B 1 14 ? -9.328 8.391 18.203 1 98.44 14 GLU B N 1
ATOM 799 C CA . GLU B 1 14 ? -10.125 9.438 18.828 1 98.44 14 GLU B CA 1
ATOM 800 C C . GLU B 1 14 ? -9.727 10.82 18.312 1 98.44 14 GLU B C 1
ATOM 802 O O . GLU B 1 14 ? -10.492 11.781 18.438 1 98.44 14 GLU B O 1
ATOM 807 N N . LEU B 1 15 ? -8.578 10.961 17.75 1 98.69 15 LEU B N 1
ATOM 808 C CA . LEU B 1 15 ? -8.07 12.234 17.25 1 98.69 15 LEU B CA 1
ATOM 809 C C . LEU B 1 15 ? -8.211 12.328 15.742 1 98.69 15 LEU B C 1
ATOM 811 O O . LEU B 1 15 ? -7.957 13.383 15.148 1 98.69 15 LEU B O 1
ATOM 815 N N . ASN B 1 16 ? -8.602 11.297 15.109 1 98.75 16 ASN B N 1
ATOM 816 C CA . ASN B 1 16 ? -8.609 11.211 13.648 1 98.75 16 ASN B CA 1
ATOM 817 C C . ASN B 1 16 ? -9.438 12.328 13.031 1 98.75 16 ASN B C 1
ATOM 819 O O . ASN B 1 16 ? -8.977 13.031 12.133 1 98.75 16 ASN B O 1
ATOM 823 N N . GLN B 1 17 ? -10.664 12.523 13.586 1 98.44 17 GLN B N 1
ATOM 824 C CA . GLN B 1 17 ? -11.555 13.531 13.016 1 98.44 17 GLN B CA 1
ATOM 825 C C . GLN B 1 17 ? -11 14.938 13.234 1 98.44 17 GLN B C 1
ATOM 827 O O . GLN B 1 17 ? -11.148 15.805 12.367 1 98.44 17 GLN B O 1
ATOM 832 N N . GLN B 1 18 ? -10.398 15.148 14.297 1 98.75 18 GLN B N 1
ATOM 833 C CA . GLN B 1 18 ? -9.875 16.469 14.664 1 98.75 18 GLN B CA 1
ATOM 834 C C . GLN B 1 18 ? -8.867 16.969 13.625 1 98.75 18 GLN B C 1
ATOM 836 O O . GLN B 1 18 ? -8.828 18.156 13.32 1 98.75 18 GLN B O 1
ATOM 841 N N . TYR B 1 19 ? -8.055 16.094 13.047 1 98.81 19 TYR B N 1
ATOM 842 C CA . TYR B 1 19 ? -6.949 16.516 12.195 1 98.81 19 TYR B CA 1
ATOM 843 C C . TYR B 1 19 ? -7.184 16.109 10.75 1 98.81 19 TYR B C 1
ATOM 845 O O . TYR B 1 19 ? -6.301 16.266 9.906 1 98.81 19 TYR B O 1
ATOM 853 N N . ARG B 1 20 ? -8.328 15.633 10.5 1 98.69 20 ARG B N 1
ATOM 854 C CA . ARG B 1 20 ? -8.625 15.062 9.188 1 98.69 20 ARG B CA 1
ATOM 855 C C . ARG B 1 20 ? -8.516 16.109 8.094 1 98.69 20 ARG B C 1
ATOM 857 O O . ARG B 1 20 ? -7.855 15.898 7.074 1 98.69 20 ARG B O 1
ATOM 864 N N . GLN B 1 21 ? -9.164 17.281 8.297 1 98.81 21 GLN B N 1
ATOM 865 C CA . GLN B 1 21 ? -9.156 18.297 7.25 1 98.81 21 GLN B CA 1
ATOM 866 C C . GLN B 1 21 ? -7.73 18.766 6.969 1 98.81 21 GLN B C 1
ATOM 868 O O . GLN B 1 21 ? -7.352 18.953 5.809 1 98.81 21 GLN B O 1
ATOM 873 N N . ALA B 1 22 ? -6.914 18.969 7.984 1 98.88 22 ALA B N 1
ATOM 874 C CA . ALA B 1 22 ? -5.523 19.375 7.816 1 98.88 22 ALA B CA 1
ATOM 875 C C . ALA B 1 22 ? -4.727 18.328 7.047 1 98.88 22 ALA B C 1
ATOM 877 O O . ALA B 1 22 ? -3.914 18.656 6.184 1 98.88 22 ALA B O 1
ATOM 878 N N . HIS B 1 23 ? -4.938 17.078 7.391 1 98.88 23 HIS B N 1
ATOM 879 C CA . HIS B 1 23 ? -4.324 15.953 6.688 1 98.88 23 HIS B CA 1
ATOM 880 C C . HIS B 1 23 ? -4.703 15.961 5.207 1 98.88 23 HIS B C 1
ATOM 882 O O . HIS B 1 23 ? -3.834 15.852 4.34 1 98.88 23 HIS B O 1
ATOM 888 N N . LEU B 1 24 ? -5.957 16.125 4.941 1 98.81 24 LEU B N 1
ATOM 889 C CA . LEU B 1 24 ? -6.441 16.109 3.566 1 98.81 24 LEU B CA 1
ATOM 890 C C . LEU B 1 24 ? -5.898 17.297 2.777 1 98.81 24 LEU B C 1
ATOM 892 O O . LEU B 1 24 ? -5.512 17.141 1.616 1 98.81 24 LEU B O 1
ATOM 896 N N . ASP B 1 25 ? -5.906 18.484 3.371 1 98.88 25 ASP B N 1
ATOM 897 C CA . ASP B 1 25 ? -5.359 19.672 2.723 1 98.88 25 ASP B CA 1
ATOM 898 C C . ASP B 1 25 ? -3.875 19.5 2.412 1 98.88 25 ASP B C 1
ATOM 900 O O . ASP B 1 25 ? -3.41 19.875 1.335 1 98.88 25 ASP B O 1
ATOM 904 N N . PHE B 1 26 ? -3.199 18.922 3.389 1 98.94 26 PHE B N 1
ATOM 905 C CA . PHE B 1 26 ? -1.774 18.656 3.236 1 98.94 26 PHE B CA 1
ATOM 906 C C . PHE B 1 26 ? -1.521 17.734 2.041 1 98.94 26 PHE B C 1
ATOM 908 O O . PHE B 1 26 ? -0.698 18.047 1.18 1 98.94 26 PHE B O 1
ATOM 915 N N . LEU B 1 27 ? -2.252 16.641 1.913 1 98.88 27 LEU B N 1
ATOM 916 C CA . LEU B 1 27 ? -2.066 15.672 0.832 1 98.88 27 LEU B CA 1
ATOM 917 C C . LEU B 1 27 ? -2.498 16.266 -0.505 1 98.88 27 LEU B C 1
ATOM 919 O O . LEU B 1 27 ? -1.891 15.984 -1.54 1 98.88 27 LEU B O 1
ATOM 923 N N . ALA B 1 28 ? -3.57 17.125 -0.454 1 98.81 28 ALA B N 1
ATOM 924 C CA . ALA B 1 28 ? -4.008 17.781 -1.681 1 98.81 28 ALA B CA 1
ATOM 925 C C . ALA B 1 28 ? -2.92 18.703 -2.23 1 98.81 28 ALA B C 1
ATOM 927 O O . ALA B 1 28 ? -2.691 18.75 -3.441 1 98.81 28 ALA B O 1
ATOM 928 N N . ASP B 1 29 ? -2.311 19.438 -1.365 1 98.81 29 ASP B N 1
ATOM 929 C CA . ASP B 1 29 ? -1.217 20.312 -1.76 1 98.81 29 ASP B CA 1
ATOM 930 C C . ASP B 1 29 ? -0.073 19.531 -2.389 1 98.81 29 ASP B C 1
ATOM 932 O O . ASP B 1 29 ? 0.453 19.906 -3.436 1 98.81 29 ASP B O 1
ATOM 936 N N . LEU B 1 30 ? 0.371 18.422 -1.762 1 98.81 30 LEU B N 1
ATOM 937 C CA . LEU B 1 30 ? 1.447 17.594 -2.283 1 98.81 30 LEU B CA 1
ATOM 938 C C . LEU B 1 30 ? 1.064 16.984 -3.631 1 98.81 30 LEU B C 1
ATOM 940 O O . LEU B 1 30 ? 1.913 16.844 -4.512 1 98.81 30 LEU B O 1
ATOM 944 N N . ASP B 1 31 ? -0.213 16.562 -3.727 1 98.5 31 ASP B N 1
ATOM 945 C CA . ASP B 1 31 ? -0.727 16.047 -4.988 1 98.5 31 ASP B CA 1
ATOM 946 C C . ASP B 1 31 ? -0.583 17.078 -6.109 1 98.5 31 ASP B C 1
ATOM 948 O O . ASP B 1 31 ? -0.075 16.766 -7.188 1 98.5 31 ASP B O 1
ATOM 952 N N . GLU B 1 32 ? -0.969 18.281 -5.852 1 98.44 32 GLU B N 1
ATOM 953 C CA . GLU B 1 32 ? -0.89 19.375 -6.816 1 98.44 32 GLU B CA 1
ATOM 954 C C . GLU B 1 32 ? 0.555 19.641 -7.23 1 98.44 32 GLU B C 1
ATOM 956 O O . GLU B 1 32 ? 0.824 19.984 -8.391 1 98.44 32 GLU B O 1
ATOM 961 N N . LYS B 1 33 ? 1.446 19.453 -6.324 1 98.56 33 LYS B N 1
ATOM 962 C CA . LYS B 1 33 ? 2.859 19.719 -6.562 1 98.56 33 LYS B CA 1
ATOM 963 C C . LYS B 1 33 ? 3.539 18.547 -7.25 1 98.56 33 LYS B C 1
ATOM 965 O O . LYS B 1 33 ? 4.719 18.609 -7.598 1 98.56 33 LYS B O 1
ATOM 970 N N . GLY B 1 34 ? 2.852 17.422 -7.328 1 98.44 34 GLY B N 1
ATOM 971 C CA . GLY B 1 34 ? 3.363 16.297 -8.102 1 98.44 34 GLY B CA 1
ATOM 972 C C . GLY B 1 34 ? 4.121 15.289 -7.262 1 98.44 34 GLY B C 1
ATOM 973 O O . GLY B 1 34 ? 4.855 14.461 -7.797 1 98.44 34 GLY B O 1
ATOM 974 N N . PHE B 1 35 ? 3.941 15.289 -5.934 1 98.81 35 PHE B N 1
ATOM 975 C CA . PHE B 1 35 ? 4.707 14.406 -5.055 1 98.81 35 PHE B CA 1
ATOM 976 C C . PHE B 1 35 ? 3.93 13.141 -4.746 1 98.81 35 PHE B C 1
ATOM 978 O O . PHE B 1 35 ? 4.453 12.227 -4.105 1 98.81 35 PHE B O 1
ATOM 985 N N . ILE B 1 36 ? 2.682 13.055 -5.242 1 98.81 36 ILE B N 1
ATOM 986 C CA . ILE B 1 36 ? 1.853 11.906 -4.902 1 98.81 36 ILE B CA 1
ATOM 987 C C . ILE B 1 36 ? 1.475 11.148 -6.172 1 98.81 36 ILE B C 1
ATOM 989 O O . ILE B 1 36 ? 0.935 11.734 -7.113 1 98.81 36 ILE B O 1
ATOM 993 N N . PHE B 1 37 ? 1.826 9.828 -6.156 1 98.75 37 PHE B N 1
ATOM 994 C CA . PHE B 1 37 ? 1.371 8.945 -7.219 1 98.75 37 PHE B CA 1
ATOM 995 C C . PHE B 1 37 ? -0.093 8.57 -7.02 1 98.75 37 PHE B C 1
ATOM 997 O O . PHE B 1 37 ? -0.887 8.633 -7.961 1 98.75 37 PHE B O 1
ATOM 1004 N N . ALA B 1 38 ? -0.463 8.234 -5.793 1 98.75 38 ALA B N 1
ATOM 1005 C CA . ALA B 1 38 ? -1.83 7.891 -5.41 1 98.75 38 ALA B CA 1
ATOM 1006 C C . ALA B 1 38 ? 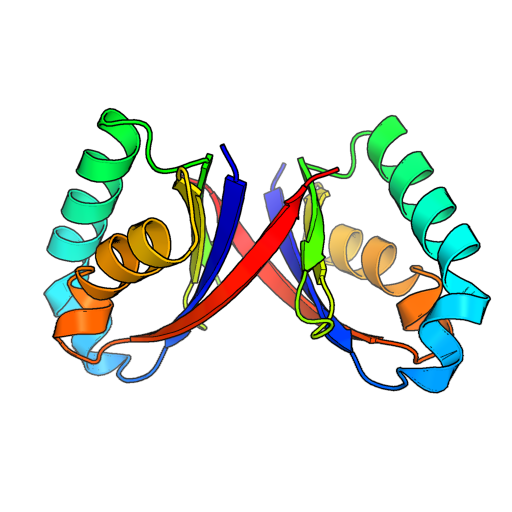-2.006 7.945 -3.895 1 98.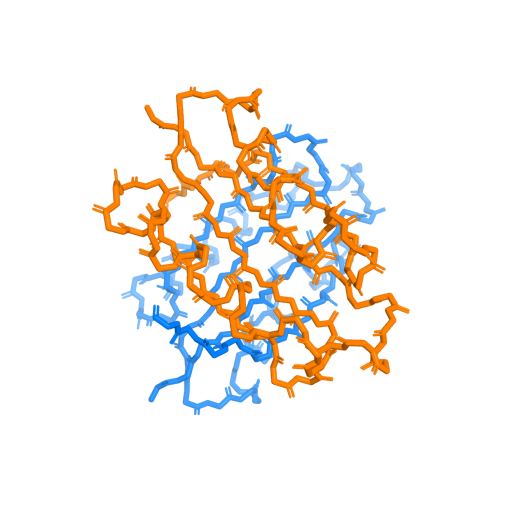75 38 ALA B C 1
ATOM 1008 O O . ALA B 1 38 ? -1.032 7.844 -3.145 1 98.75 38 ALA B O 1
ATOM 1009 N N . ARG B 1 39 ? -3.195 8.133 -3.443 1 98.88 39 ARG B N 1
ATOM 1010 C CA . ARG B 1 39 ? -3.482 8.25 -2.018 1 98.88 39 ARG B CA 1
ATOM 1011 C C . ARG B 1 39 ? -4.922 7.852 -1.716 1 98.88 39 ARG B C 1
ATOM 1013 O O . ARG B 1 39 ? -5.785 7.906 -2.594 1 98.88 39 ARG B O 1
ATOM 1020 N N . GLY B 1 40 ? -5.121 7.48 -0.465 1 98.81 40 GLY B N 1
ATOM 1021 C CA . GLY B 1 40 ? -6.473 7.16 -0.032 1 98.81 40 GLY B CA 1
ATOM 1022 C C . GLY B 1 40 ? -6.52 6.492 1.329 1 98.81 40 GLY B C 1
ATOM 1023 O O . GLY B 1 40 ? -5.512 5.957 1.8 1 98.81 40 GLY B O 1
ATOM 1024 N N . ALA B 1 41 ? -7.703 6.473 1.904 1 98.81 41 ALA B N 1
ATOM 10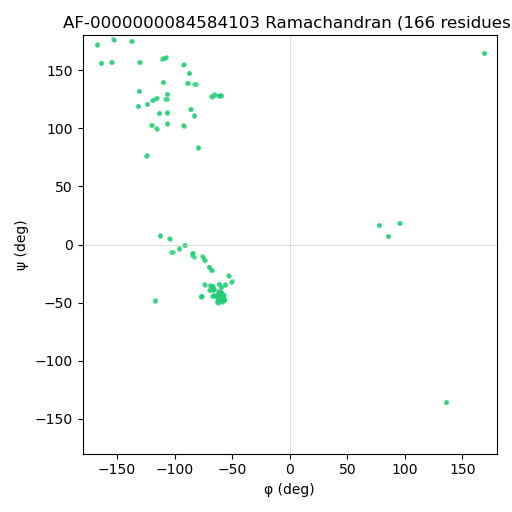25 C CA . ALA B 1 41 ? -7.938 5.84 3.201 1 98.81 41 ALA B CA 1
ATOM 1026 C C . ALA B 1 41 ? -8.359 4.387 3.033 1 98.81 41 ALA B C 1
ATOM 1028 O O . ALA B 1 41 ? -8.906 4.008 1.995 1 98.81 41 ALA B O 1
ATOM 1029 N N . PHE B 1 42 ? -8.086 3.59 4.117 1 98.81 42 PHE B N 1
ATOM 1030 C CA . PHE B 1 42 ? -8.664 2.254 4.172 1 98.81 42 PHE B CA 1
ATOM 1031 C C . PHE B 1 42 ? -10.094 2.307 4.703 1 98.81 42 PHE B C 1
ATOM 1033 O O . PHE B 1 42 ? -10.367 2.998 5.684 1 98.81 42 PHE B O 1
ATOM 1040 N N . ALA B 1 43 ? -11.008 1.576 4.156 1 98.56 43 ALA B N 1
ATOM 1041 C CA . ALA B 1 43 ? -12.422 1.581 4.508 1 98.56 43 ALA B CA 1
ATOM 1042 C C . ALA B 1 43 ? -12.648 1.016 5.906 1 98.56 43 ALA B C 1
ATOM 1044 O O . ALA B 1 43 ? -13.641 1.336 6.562 1 98.56 43 ALA B O 1
ATOM 1045 N N . ASP B 1 44 ? -11.719 0.233 6.379 1 98.44 44 ASP B N 1
ATOM 1046 C CA . ASP B 1 44 ? -11.898 -0.467 7.645 1 98.44 44 ASP B CA 1
ATOM 1047 C C . ASP B 1 44 ? -11.344 0.354 8.805 1 98.44 44 ASP B C 1
ATOM 1049 O O . ASP B 1 44 ? -11.32 -0.114 9.945 1 98.44 44 ASP B O 1
ATOM 1053 N N . GLY B 1 45 ? -10.828 1.472 8.531 1 98.12 45 GLY B N 1
ATOM 1054 C CA . GLY B 1 45 ? -10.383 2.355 9.594 1 98.12 45 GLY B CA 1
ATOM 1055 C C . GLY B 1 45 ? -8.969 2.049 10.07 1 98.12 45 GLY B C 1
ATOM 1056 O O . GLY B 1 45 ? -8.477 2.684 11 1 98.12 45 GLY B O 1
ATOM 1057 N N . ALA B 1 46 ? -8.266 1.174 9.43 1 98.56 46 ALA B N 1
ATOM 1058 C CA . ALA B 1 46 ? -6.941 0.742 9.875 1 98.56 46 ALA B CA 1
ATOM 1059 C C . ALA B 1 46 ? -5.891 1.807 9.578 1 98.56 46 ALA B C 1
ATOM 1061 O O . ALA B 1 46 ? -4.762 1.725 10.062 1 98.56 46 ALA B O 1
ATOM 1062 N N . GLY B 1 47 ? -6.246 2.822 8.797 1 98.69 47 GLY B N 1
ATOM 1063 C CA . GLY B 1 47 ? -5.328 3.85 8.328 1 98.69 47 GLY B CA 1
ATOM 1064 C C . GLY B 1 47 ? -5.5 4.18 6.859 1 98.69 47 GLY B C 1
ATOM 1065 O O . GLY B 1 47 ? -6.621 4.414 6.398 1 98.69 47 GLY B O 1
ATOM 1066 N N . GLY B 1 48 ? -4.336 4.277 6.207 1 98.88 48 GLY B N 1
ATOM 1067 C CA . GLY B 1 48 ? -4.359 4.598 4.789 1 98.88 48 GLY B CA 1
ATOM 1068 C C . GLY B 1 48 ? -3.025 4.375 4.102 1 98.88 48 GLY B C 1
ATOM 1069 O O . GLY B 1 48 ? -2.059 3.949 4.738 1 98.88 48 GLY B O 1
ATOM 1070 N N . LEU B 1 49 ? -3.111 4.5 2.838 1 98.94 49 LEU B N 1
ATOM 1071 C CA . LEU B 1 49 ? -1.955 4.332 1.964 1 98.94 49 LEU B CA 1
ATOM 1072 C C . LEU B 1 49 ? -1.736 5.57 1.104 1 98.94 49 LEU B C 1
ATOM 1074 O O . LEU B 1 49 ? -2.66 6.039 0.434 1 98.94 49 LEU B O 1
ATOM 1078 N N . VAL B 1 50 ? -0.595 6.137 1.259 1 98.94 50 VAL B N 1
ATOM 1079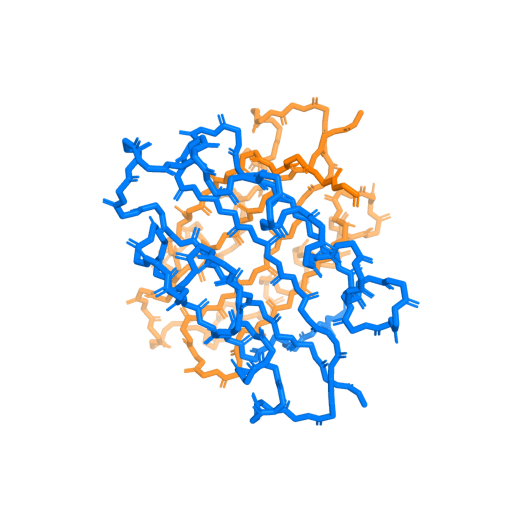 C CA . VAL B 1 50 ? -0.112 7.191 0.376 1 98.94 50 VAL B CA 1
ATOM 1080 C C . VAL B 1 50 ? 1.132 6.711 -0.37 1 98.94 50 VAL B C 1
ATOM 1082 O O . VAL B 1 50 ? 2.076 6.207 0.243 1 98.94 50 VAL B O 1
ATOM 1085 N N . ILE B 1 51 ? 1.116 6.801 -1.636 1 98.94 51 ILE B N 1
ATOM 1086 C CA . ILE B 1 51 ? 2.295 6.469 -2.428 1 98.94 51 ILE B CA 1
ATOM 1087 C C . ILE B 1 51 ? 2.939 7.746 -2.959 1 98.94 51 ILE B C 1
ATOM 1089 O O . ILE B 1 51 ? 2.354 8.445 -3.791 1 98.94 51 ILE B O 1
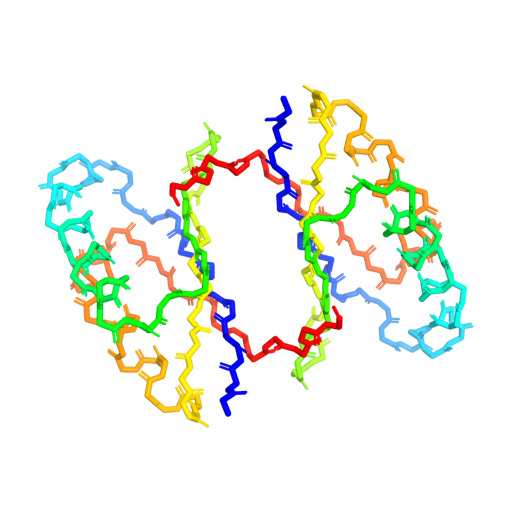ATOM 1093 N N . TYR B 1 52 ? 4.113 7.965 -2.451 1 98.94 52 TYR B N 1
ATOM 1094 C CA . TYR B 1 52 ? 4.863 9.148 -2.848 1 98.94 52 TYR B CA 1
ATOM 1095 C C . TYR B 1 52 ? 5.699 8.875 -4.094 1 98.94 52 TYR B C 1
ATOM 1097 O O . TYR B 1 52 ? 6.109 7.738 -4.336 1 98.94 52 TYR B O 1
ATOM 1105 N N . GLN B 1 53 ? 5.879 9.891 -4.914 1 98.75 53 GLN B N 1
ATOM 1106 C CA . GLN B 1 53 ? 6.836 9.883 -6.012 1 98.75 53 GLN B CA 1
ATOM 1107 C C . GLN B 1 53 ? 7.871 10.992 -5.855 1 98.75 53 GLN B C 1
ATOM 1109 O O . GLN B 1 53 ? 7.551 12.172 -5.996 1 98.75 53 GLN B O 1
ATOM 1114 N N . THR B 1 54 ? 9.094 10.688 -5.414 1 98.69 54 THR B N 1
ATOM 1115 C CA . THR B 1 54 ? 10.172 11.617 -5.105 1 98.69 54 THR B CA 1
ATOM 1116 C C . THR B 1 54 ? 11.508 11.086 -5.629 1 98.69 54 THR B C 1
ATOM 1118 O O . THR B 1 54 ? 11.586 9.961 -6.121 1 98.69 54 THR B O 1
ATOM 1121 N N . GL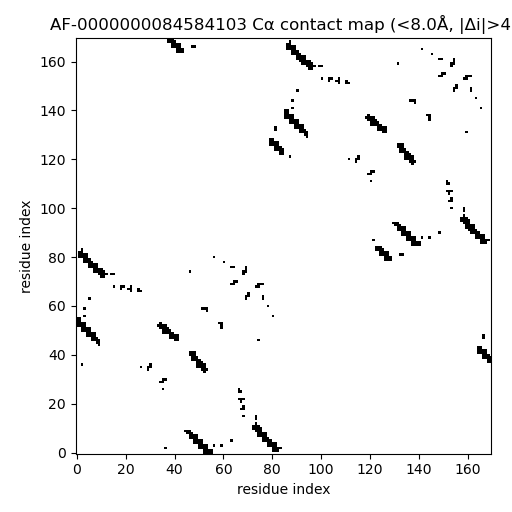U B 1 55 ? 12.547 11.914 -5.492 1 98 55 GLU B N 1
ATOM 1122 C CA . GLU B 1 55 ? 13.859 11.547 -6.027 1 98 55 GLU B CA 1
ATOM 1123 C C . GLU B 1 55 ? 14.516 10.469 -5.164 1 98 55 GLU B C 1
ATOM 1125 O O . GLU B 1 55 ? 15.266 9.633 -5.676 1 98 55 GLU B O 1
ATOM 1130 N N . ASP B 1 56 ? 14.273 10.562 -3.859 1 98.06 56 ASP B N 1
ATOM 1131 C CA . ASP B 1 56 ? 14.891 9.586 -2.965 1 98.06 56 ASP B CA 1
ATOM 1132 C C . ASP B 1 56 ? 14.047 9.398 -1.705 1 98.06 56 ASP B C 1
ATOM 1134 O O . ASP B 1 56 ? 13.023 10.055 -1.53 1 98.06 56 ASP B O 1
ATOM 1138 N N . GLU B 1 57 ? 14.492 8.477 -0.877 1 98.25 57 GLU B N 1
ATOM 1139 C CA . GLU B 1 57 ? 13.75 8.117 0.329 1 98.25 57 GLU B CA 1
ATOM 1140 C C . GLU B 1 57 ? 13.719 9.281 1.321 1 98.25 57 GLU B C 1
ATOM 1142 O O . GLU B 1 57 ? 12.719 9.477 2.018 1 98.25 57 GLU B O 1
ATOM 1147 N N . ALA B 1 58 ? 14.852 9.992 1.409 1 98.56 58 ALA B N 1
ATOM 1148 C CA . ALA B 1 58 ? 14.93 11.094 2.365 1 98.56 58 ALA B CA 1
ATOM 1149 C C . ALA B 1 58 ? 13.836 12.125 2.109 1 98.56 58 ALA B C 1
ATOM 1151 O O . ALA B 1 58 ? 13.18 12.594 3.045 1 98.56 58 ALA B O 1
ATOM 1152 N N . GLU B 1 59 ? 13.602 12.438 0.876 1 98.69 59 GLU B N 1
ATOM 1153 C CA . GLU B 1 59 ? 12.555 13.391 0.521 1 98.69 59 GLU B CA 1
ATOM 1154 C C . GLU B 1 59 ? 11.172 12.828 0.83 1 98.69 59 GLU B C 1
ATOM 1156 O O . GLU B 1 59 ? 10.328 13.516 1.408 1 98.69 59 GLU B O 1
ATOM 1161 N N . ALA B 1 60 ? 10.883 11.586 0.513 1 98.88 60 ALA B N 1
ATOM 1162 C CA . ALA B 1 60 ? 9.594 10.961 0.795 1 98.88 60 ALA B CA 1
ATOM 1163 C C . ALA B 1 60 ? 9.305 10.945 2.293 1 98.88 60 ALA B C 1
ATOM 1165 O O . ALA B 1 60 ? 8.195 11.273 2.721 1 98.88 60 ALA B O 1
ATOM 1166 N N . ARG B 1 61 ? 10.336 10.555 3.043 1 98.81 61 ARG B N 1
ATOM 1167 C CA . ARG B 1 61 ? 10.172 10.492 4.492 1 98.81 61 ARG B CA 1
ATOM 1168 C C . ARG B 1 61 ? 9.891 11.875 5.074 1 98.81 61 ARG B C 1
ATOM 1170 O O . ARG B 1 61 ? 9.016 12.031 5.922 1 98.81 61 ARG B O 1
ATOM 1177 N N . ALA B 1 62 ? 10.672 12.867 4.598 1 98.75 62 ALA B N 1
ATOM 1178 C CA . ALA B 1 62 ? 10.469 14.227 5.082 1 98.75 62 ALA B CA 1
ATOM 1179 C C . ALA B 1 62 ? 9.047 14.703 4.816 1 98.75 62 ALA B C 1
ATOM 1181 O O . ALA B 1 62 ? 8.398 15.266 5.699 1 98.75 62 ALA B O 1
ATOM 1182 N N . LEU B 1 63 ? 8.57 14.461 3.627 1 98.88 63 LEU B N 1
ATOM 1183 C CA . LEU B 1 63 ? 7.207 14.836 3.287 1 98.88 63 LEU B CA 1
ATOM 1184 C C . LEU B 1 63 ? 6.199 14.086 4.152 1 98.88 63 LEU B C 1
ATOM 1186 O O . LEU B 1 63 ? 5.301 14.695 4.738 1 98.88 63 LEU B O 1
ATOM 1190 N N . ALA B 1 64 ? 6.332 12.781 4.285 1 98.88 64 ALA B N 1
ATOM 1191 C CA . ALA B 1 64 ? 5.387 11.961 5.035 1 98.88 64 ALA B CA 1
ATOM 1192 C C . ALA B 1 64 ? 5.309 12.398 6.492 1 98.88 64 ALA B C 1
ATOM 1194 O O . ALA B 1 64 ? 4.223 12.453 7.078 1 98.88 64 ALA B O 1
ATOM 1195 N N . GLU B 1 65 ? 6.445 12.703 7.031 1 98.75 65 GLU B N 1
ATOM 1196 C CA . GLU B 1 65 ? 6.516 13.008 8.453 1 98.75 65 GLU B CA 1
ATOM 1197 C C . GLU B 1 65 ? 5.934 14.383 8.766 1 98.75 65 GLU B C 1
ATOM 1199 O O . GLU B 1 65 ? 5.656 14.703 9.922 1 98.75 65 GLU B O 1
ATOM 1204 N N . GLU B 1 66 ? 5.73 15.164 7.75 1 98.81 66 GLU B N 1
ATOM 1205 C CA . GLU B 1 66 ? 5.102 16.469 7.922 1 98.81 66 GLU B CA 1
ATOM 1206 C C . GLU B 1 66 ? 3.58 16.359 7.93 1 98.81 66 GLU B C 1
ATOM 1208 O O . GLU B 1 66 ? 2.881 17.328 8.234 1 98.81 66 GLU B O 1
ATOM 1213 N N . ASP B 1 67 ? 3.043 15.188 7.645 1 98.94 67 ASP B N 1
ATOM 1214 C CA . ASP B 1 67 ? 1.6 14.969 7.648 1 98.94 67 ASP B CA 1
ATOM 1215 C C . ASP B 1 67 ? 1.006 15.266 9.023 1 98.94 67 ASP B C 1
ATOM 1217 O O . ASP B 1 67 ? 1.451 14.711 10.031 1 98.94 67 ASP B O 1
ATOM 1221 N N . PRO B 1 68 ? -0.012 16.094 9.039 1 98.94 68 PRO B N 1
ATOM 1222 C CA . PRO B 1 68 ? -0.638 16.422 10.32 1 98.94 68 PRO B CA 1
ATOM 1223 C C . PRO B 1 68 ? -0.992 15.188 11.148 1 98.94 68 PRO B C 1
ATOM 1225 O O . PRO B 1 68 ? -0.928 15.227 12.375 1 98.94 68 PRO B O 1
ATOM 1228 N N . TYR B 1 69 ? -1.34 14.031 10.562 1 98.94 69 TYR B N 1
ATOM 1229 C CA . TYR B 1 69 ? -1.618 12.805 11.289 1 98.94 69 TYR B CA 1
ATOM 1230 C C . TYR B 1 69 ? -0.364 12.281 11.984 1 98.94 69 TYR B C 1
ATOM 1232 O O . TYR B 1 69 ? -0.436 11.734 13.086 1 98.94 69 TYR B O 1
ATOM 1240 N N . LEU B 1 70 ? 0.718 12.43 11.266 1 98.88 70 LEU B N 1
ATOM 1241 C CA . LEU B 1 70 ? 1.957 11.938 11.859 1 98.88 70 LEU B CA 1
ATOM 1242 C C . LEU B 1 70 ? 2.469 12.906 12.922 1 98.88 70 LEU B C 1
ATOM 1244 O O . LEU B 1 70 ? 2.859 12.484 14.016 1 98.88 70 LEU B O 1
ATOM 1248 N N . VAL B 1 71 ? 2.463 14.188 12.656 1 98.88 71 VAL B N 1
ATOM 1249 C CA . VAL B 1 71 ? 2.953 15.234 13.539 1 98.88 71 VAL B CA 1
ATOM 1250 C C . VAL B 1 71 ? 2.23 15.156 14.883 1 98.88 71 VAL B C 1
ATOM 1252 O O . VAL B 1 71 ? 2.844 15.344 15.938 1 98.88 71 VAL B O 1
ATOM 1255 N N . ASN B 1 72 ? 0.964 14.773 14.836 1 98.81 72 ASN B N 1
ATOM 1256 C CA . ASN B 1 72 ? 0.155 14.805 16.047 1 98.81 72 ASN B CA 1
ATOM 1257 C C . ASN B 1 72 ? -0.042 13.406 16.625 1 98.81 72 ASN B C 1
ATOM 1259 O O . ASN B 1 72 ? -0.838 13.219 17.547 1 98.81 72 ASN B O 1
ATOM 1263 N N . GLY B 1 73 ? 0.574 12.414 16.062 1 98.75 73 GLY B N 1
ATOM 1264 C CA . GLY B 1 73 ? 0.598 11.062 16.594 1 98.75 73 GLY B CA 1
ATOM 1265 C C . GLY B 1 73 ? -0.687 10.297 16.344 1 98.75 73 GLY B C 1
ATOM 1266 O O . GLY B 1 73 ? -0.982 9.32 17.047 1 98.75 73 GLY B O 1
ATOM 1267 N N . VAL B 1 74 ? -1.528 10.727 15.445 1 98.88 74 VAL B N 1
ATOM 1268 C CA . VAL B 1 74 ? -2.785 10.062 15.117 1 98.88 74 VAL B CA 1
ATOM 1269 C C . VAL B 1 74 ? -2.498 8.742 14.414 1 98.88 74 VAL B C 1
ATOM 1271 O O . VAL B 1 74 ? -3.197 7.746 14.633 1 98.88 74 VAL B O 1
ATOM 1274 N N . ARG B 1 75 ? -1.501 8.766 13.562 1 98.88 75 ARG B N 1
ATOM 1275 C CA . ARG B 1 75 ? -1.063 7.594 12.805 1 98.88 75 ARG B CA 1
ATOM 1276 C C . ARG B 1 75 ? 0.447 7.414 12.906 1 98.88 75 ARG B C 1
ATOM 1278 O O . ARG B 1 75 ? 1.176 8.367 13.188 1 98.88 75 ARG B O 1
ATOM 1285 N N . SER B 1 76 ? 0.882 6.199 12.688 1 98.88 76 SER B N 1
ATOM 1286 C CA . SER B 1 76 ? 2.305 5.902 12.547 1 98.88 76 SER B CA 1
ATOM 1287 C C . SER B 1 76 ? 2.656 5.578 11.102 1 98.88 76 SER B C 1
ATOM 1289 O O . SER B 1 76 ? 1.771 5.309 10.281 1 98.88 76 SER B O 1
ATOM 1291 N N . LEU B 1 77 ? 3.908 5.68 10.828 1 98.88 77 LEU B N 1
ATOM 1292 C CA . LEU B 1 77 ? 4.387 5.562 9.453 1 98.88 77 LEU B CA 1
ATOM 1293 C C . LEU B 1 77 ? 5.125 4.246 9.242 1 98.88 77 LEU B C 1
ATOM 1295 O O . LEU B 1 77 ? 6.02 3.9 10.016 1 98.88 77 LEU B O 1
ATOM 1299 N N . ASP B 1 78 ? 4.746 3.49 8.305 1 98.81 78 ASP B N 1
ATOM 1300 C CA . ASP B 1 78 ? 5.492 2.381 7.719 1 98.81 78 ASP B CA 1
ATOM 1301 C C . ASP B 1 78 ? 5.82 2.65 6.25 1 98.81 78 ASP B C 1
ATOM 1303 O O . ASP B 1 78 ? 4.949 2.547 5.387 1 98.81 78 ASP B O 1
ATOM 1307 N N . LEU B 1 79 ? 7.066 3.086 6.016 1 98.88 79 LEU B N 1
ATOM 1308 C CA . LEU B 1 79 ? 7.492 3.578 4.711 1 98.88 79 LEU B CA 1
ATOM 1309 C C . LEU B 1 79 ? 8.406 2.57 4.023 1 98.88 79 LEU B C 1
ATOM 1311 O O . LEU B 1 79 ? 9.367 2.08 4.629 1 98.88 79 LEU B O 1
ATOM 1315 N N . HIS B 1 80 ? 8.109 2.225 2.771 1 98.88 80 HIS B N 1
ATOM 1316 C CA . HIS B 1 80 ? 8.922 1.327 1.963 1 98.88 80 HIS B CA 1
ATOM 1317 C C . HIS B 1 80 ? 9.195 1.917 0.583 1 98.88 80 HIS B C 1
ATOM 1319 O O . HIS B 1 80 ? 8.273 2.42 -0.07 1 98.88 80 HIS B O 1
ATOM 1325 N N . GLU B 1 81 ? 10.469 1.863 0.198 1 98.94 81 GLU B N 1
ATOM 1326 C CA . GLU B 1 81 ? 10.688 2.047 -1.234 1 98.94 81 GLU B CA 1
ATOM 1327 C C . GLU B 1 81 ? 9.992 0.953 -2.041 1 98.94 81 GLU B C 1
ATOM 1329 O O . GLU B 1 81 ? 10.109 -0.232 -1.718 1 98.94 81 GLU B O 1
ATOM 1334 N N . TRP B 1 82 ? 9.227 1.368 -2.99 1 98.88 82 TRP B N 1
ATOM 1335 C CA . TRP B 1 82 ? 8.391 0.464 -3.771 1 98.88 82 TRP B CA 1
ATOM 1336 C C . TRP B 1 82 ? 8.867 0.402 -5.223 1 98.88 82 TRP B C 1
ATOM 1338 O O . TRP B 1 82 ? 8.906 1.423 -5.91 1 98.88 82 TRP B O 1
ATOM 1348 N N . ASN B 1 83 ? 9.398 -0.756 -5.691 1 98.69 83 ASN B N 1
ATOM 1349 C CA . ASN B 1 83 ? 9.789 -0.969 -7.078 1 98.69 83 ASN B CA 1
ATOM 1350 C C . ASN B 1 83 ? 8.586 -1.276 -7.961 1 98.69 83 ASN B C 1
ATOM 1352 O O . ASN B 1 83 ? 8.305 -2.441 -8.25 1 98.69 83 ASN B O 1
ATOM 1356 N N . LYS B 1 84 ? 7.941 -0.228 -8.398 1 97.94 84 LYS B N 1
ATOM 1357 C CA . LYS B 1 84 ? 6.734 -0.338 -9.211 1 97.94 84 LYS B CA 1
ATOM 1358 C C . LYS B 1 84 ? 7.039 -0.959 -10.57 1 97.94 84 LYS B C 1
ATOM 1360 O O . LYS B 1 84 ? 7.965 -0.527 -11.266 1 97.94 84 LYS B O 1
ATOM 1365 N N . MET B 1 85 ? 6.25 -1.953 -10.891 1 95.75 85 MET B N 1
ATOM 1366 C CA . MET B 1 85 ? 6.441 -2.674 -12.148 1 95.75 85 MET B CA 1
ATOM 1367 C C . MET B 1 85 ? 5.387 -2.268 -13.172 1 95.75 85 MET B C 1
ATOM 1369 O O . MET B 1 85 ? 4.262 -1.93 -12.812 1 95.75 85 MET B O 1
#

Foldseek 3Di:
DFKKKKFWFFDALVCCVVCVVVLVVLVVVCVVVPQWPDWDADPVSGGIITMTDDPDDVVVVVSVCPRPCNVVVRTDIDMDTDPDD/DFKKKKFWFFDALVCCVVCVVVLVVLVVVCVVVPQWPDWDADPVSGGIITMTDDPDDVVVVVSVCPRPCNVVVRTDIDMDTDPDD

Solvent-accessible surface area (backbone atoms only — not comparable to full-atom values): 8804 Å² total; per-residue (Å²): 121,40,39,32,41,32,39,33,34,57,65,30,75,88,48,43,74,80,41,39,66,58,31,51,52,51,51,51,53,40,41,74,72,56,38,45,75,47,36,31,40,30,77,83,61,60,29,29,44,38,28,31,37,33,83,45,68,69,57,45,49,55,56,53,54,64,32,48,40,42,68,69,53,26,24,45,82,48,76,38,52,33,54,72,106,122,40,40,32,41,31,38,35,34,58,66,31,75,90,48,42,73,79,42,39,66,59,30,52,52,52,52,50,52,40,40,75,72,58,38,44,77,46,37,30,41,29,76,83,62,61,28,30,43,38,28,32,37,34,82,45,66,70,58,43,49,56,56,55,55,63,32,48,39,43,68,69,52,27,25,46,83,48,76,37,52,34,53,72,106

Sequence (170 aa):
MKYFAAFLKMEKPELNQQYRQAHLDFLADLDEKGFIFARGAFADGAGGLVIYQTEDEAEARALAEEDPYLVNGVRSLDLHEWNKMMKYFAAFLKMEKPELNQQYRQAHLDFLADLDEKGFIFARGAFADGAGGLVIYQTEDEAEARALAEEDPYLVNGVRSLDLHEWNKM

Organism: NCBI:txid361277

pLDDT: mean 98.66, std 0.63, range [94.12, 98.94]

Radius of gyration: 15.89 Å; Cα contacts (8 Å, |Δi|>4): 341; chains: 2; bounding box: 31×42×38 Å

InterPro domains:
  IPR005545 YCII-related [PF03795] (14-83)
  IPR011008 Dimeric alpha-beta barrel [SSF54909] (1-84)

Nearest PDB structures (foldseek):
  3zo7-assembly1_F  TM=8.217E-01  e=3.812E-04  Rhodococcus opacus
  3zo7-assembly1_E  TM=8.110E-01  e=3.573E-04  Rhodococcus opacus
  3znj-assembly3_9  TM=8.012E-01  e=8.840E-04  Rhodococcus opacus
  3znj-assembly1_3  TM=8.027E-01  e=1.006E-03  Rhodococcus opacus
  4fpi-assembly1_E  TM=8.295E-01  e=2.489E-03  Rhodococcus opacus

Secondary structure (DSSP, 8-state):
-EEEEEEEEES-HHHHHHHHHHHHHHHHHHHHTT-EEEEEEETTSSEEEEEEEESSHHHHHHHHHTSHHHHTTSEEEEEEEEEE-/-EEEEEEEEES-HHHHHHHHHHHHHHHHHHHHTT-EEEEEEETTSSEEEEEEEESSHHHHHHHHHTSHHHHTTSEEEEEEEEEE-